Protein AF-A0A382JH70-F1 (afdb_monomer_lite)

Foldseek 3Di:
DFDDCVVVDDPPWDWDQDLVQQKIAGPVVRDMGHHDHPPPCVLCVVLVHPVSSCVVVVVD

pLDDT: mean 94.17, std 5.53, range [60.91, 98.25]

Secondary structure (DSSP, 8-state):
----GGGG--TT--EEEETTTTEEEETTT--EEEPPP-TTHHHHHHTSSHHHHHHHTT--

InterPro domains:
  IPR015928 Aconitase/3-isopropylmalate dehydratase, swivel [G3DSA:3.20.19.10] (1-58)

Sequence (60 aa):
TPDNLVDGTCTGDKLIIDVKKETLTNETTGKSYTLNSLGEVIEIIRAGNIFEYARQSGLI

Structure (mmCIF, N/CA/C/O backbone):
data_AF-A0A382JH70-F1
#
_entry.id   AF-A0A382JH70-F1
#
loop_
_atom_site.group_PDB
_atom_site.id
_atom_site.type_symbol
_atom_site.label_atom_id
_atom_site.label_alt_id
_atom_site.label_comp_id
_atom_site.label_asym_id
_atom_site.label_entity_id
_atom_site.label_seq_id
_atom_site.pdbx_PDB_ins_code
_atom_site.Cartn_x
_atom_site.Cartn_y
_atom_site.Cartn_z
_atom_site.occupancy
_atom_site.B_iso_or_equiv
_atom_site.auth_seq_id
_atom_site.auth_comp_id
_atom_site.auth_asym_id
_atom_site.auth_atom_id
_atom_site.pdbx_PDB_model_num
ATOM 1 N N . THR A 1 1 ? 4.220 12.250 12.026 1.00 60.91 1 THR A N 1
ATOM 2 C CA . THR A 1 1 ? 4.845 10.934 11.780 1.00 60.91 1 THR A CA 1
ATOM 3 C C . THR A 1 1 ? 3.775 10.040 11.198 1.00 60.91 1 THR A C 1
ATOM 5 O O . THR A 1 1 ? 2.644 10.210 11.638 1.00 60.91 1 THR A O 1
ATOM 8 N N . PRO A 1 2 ? 4.062 9.184 10.204 1.00 75.06 2 PRO A N 1
ATOM 9 C CA . PRO A 1 2 ? 3.060 8.258 9.675 1.00 75.06 2 PRO A CA 1
ATOM 10 C C . PRO A 1 2 ? 2.499 7.372 10.792 1.00 75.06 2 PRO A C 1
ATOM 12 O O . PRO A 1 2 ? 3.232 7.050 11.732 1.00 75.06 2 PRO A O 1
ATOM 15 N N . ASP A 1 3 ? 1.226 6.995 10.695 1.00 86.62 3 ASP A N 1
ATOM 16 C CA . ASP A 1 3 ? 0.607 6.058 11.632 1.00 86.62 3 ASP A CA 1
ATOM 17 C C . ASP A 1 3 ? 1.318 4.697 11.590 1.00 86.62 3 ASP A C 1
ATOM 19 O O . ASP A 1 3 ? 1.660 4.185 10.520 1.00 86.62 3 ASP A O 1
ATOM 23 N N . ASN A 1 4 ? 1.527 4.088 12.759 1.00 91.56 4 ASN A N 1
ATOM 24 C CA . ASN A 1 4 ? 2.029 2.722 12.837 1.00 91.56 4 ASN A CA 1
ATOM 25 C C . ASN A 1 4 ? 0.888 1.738 12.544 1.00 91.56 4 ASN A C 1
ATOM 27 O O . ASN A 1 4 ? 0.019 1.506 13.383 1.00 91.56 4 ASN A O 1
ATOM 31 N N . LEU A 1 5 ? 0.899 1.142 11.350 1.00 93.69 5 LEU A N 1
ATOM 32 C CA . LEU A 1 5 ? -0.152 0.216 10.917 1.00 93.69 5 LEU A CA 1
ATOM 33 C C . LEU A 1 5 ? -0.224 -1.054 11.776 1.00 93.69 5 LEU A C 1
ATOM 35 O O . LEU A 1 5 ? -1.305 -1.619 11.911 1.00 93.69 5 LEU A O 1
ATOM 39 N N . VAL A 1 6 ? 0.885 -1.467 12.404 1.00 94.31 6 VAL A N 1
ATOM 40 C CA . VAL A 1 6 ? 0.930 -2.664 13.264 1.00 94.31 6 VAL A CA 1
ATOM 41 C C . VAL A 1 6 ? -0.051 -2.548 14.432 1.00 94.31 6 VAL A C 1
ATOM 43 O O . VAL A 1 6 ? -0.676 -3.534 14.805 1.00 94.31 6 VAL A O 1
ATOM 46 N N . ASP A 1 7 ? -0.261 -1.339 14.955 1.00 92.75 7 ASP A N 1
ATOM 47 C CA . ASP A 1 7 ? -1.173 -1.099 16.080 1.00 92.75 7 ASP A CA 1
ATOM 48 C C . ASP A 1 7 ? -2.658 -1.109 15.650 1.00 92.75 7 ASP A C 1
ATOM 50 O O . ASP A 1 7 ? -3.565 -1.142 16.484 1.00 92.75 7 ASP A O 1
ATOM 54 N N . GLY A 1 8 ? -2.926 -1.044 14.341 1.00 91.56 8 GLY A N 1
ATOM 55 C CA . GLY A 1 8 ? -4.256 -0.897 13.744 1.00 91.56 8 GLY A CA 1
ATOM 56 C C . GLY A 1 8 ? -4.730 -2.074 12.891 1.00 91.56 8 G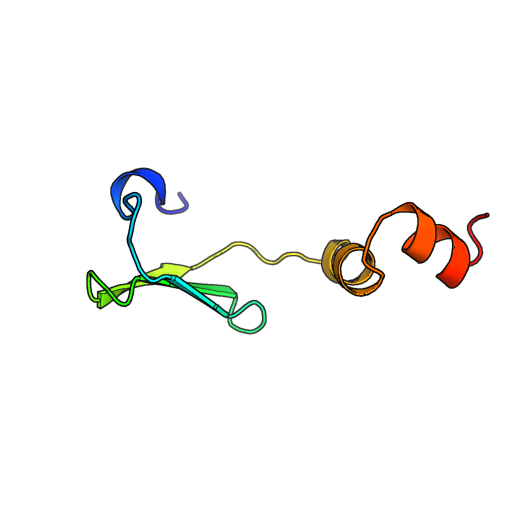LY A C 1
ATOM 57 O O . GLY A 1 8 ? -5.833 -2.011 12.338 1.00 91.56 8 GLY A O 1
ATOM 58 N N . THR A 1 9 ? -3.914 -3.120 12.758 1.00 96.12 9 THR A N 1
ATOM 59 C CA . THR A 1 9 ? -4.199 -4.286 11.911 1.00 96.12 9 THR A CA 1
ATOM 60 C C . THR A 1 9 ? -3.829 -5.584 12.612 1.00 96.12 9 THR A C 1
ATOM 62 O O . THR A 1 9 ? -2.764 -5.678 13.218 1.00 96.12 9 THR A O 1
ATOM 65 N N . CYS A 1 10 ? -4.668 -6.603 12.460 1.00 96.50 10 CYS A N 1
ATOM 66 C CA . CYS A 1 10 ? -4.462 -7.937 13.013 1.00 96.50 10 CYS A CA 1
ATOM 67 C C . CYS A 1 10 ? -4.586 -9.016 11.928 1.00 96.50 10 CYS A C 1
ATOM 69 O O . CYS A 1 10 ? -5.260 -8.837 10.912 1.00 96.50 10 CYS A O 1
ATOM 71 N N . THR A 1 11 ? -3.970 -10.181 12.153 1.00 97.25 11 THR A N 1
ATOM 72 C CA . THR A 1 11 ? -4.183 -11.354 11.292 1.00 97.25 11 THR A CA 1
ATOM 73 C C . THR A 1 11 ? -5.670 -11.691 11.226 1.00 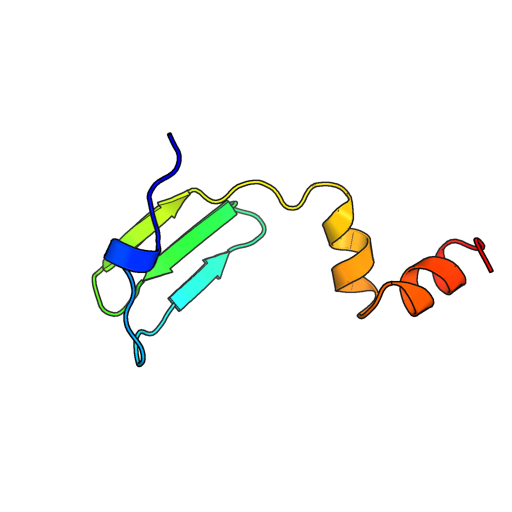97.25 11 THR A C 1
ATOM 75 O O . THR A 1 11 ? -6.318 -11.853 12.257 1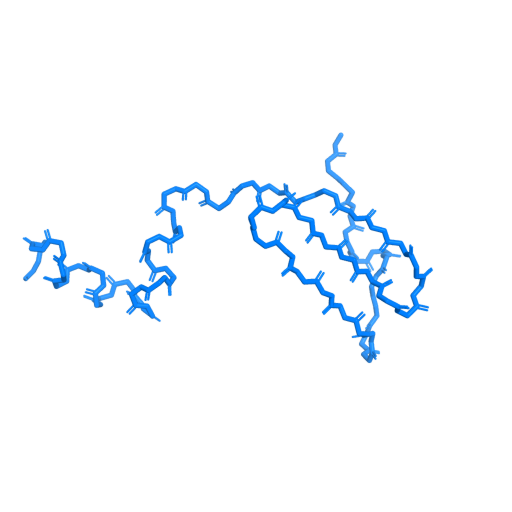.00 97.25 11 THR A O 1
ATOM 78 N N . GLY A 1 12 ? -6.191 -11.837 10.008 1.00 97.44 12 GLY A N 1
ATOM 79 C CA . GLY A 1 12 ? -7.612 -12.080 9.755 1.00 97.44 12 GLY A CA 1
ATOM 80 C C . GLY A 1 12 ? -8.405 -10.825 9.387 1.00 97.44 12 GLY A C 1
ATOM 81 O O . GLY A 1 12 ? -9.540 -10.962 8.936 1.00 97.44 12 GLY A O 1
ATOM 82 N N . ASP A 1 13 ? -7.824 -9.627 9.507 1.00 97.75 13 ASP A N 1
ATOM 83 C CA . ASP A 1 13 ? -8.481 -8.405 9.047 1.00 97.75 13 ASP A CA 1
ATOM 84 C C . ASP A 1 13 ? -8.636 -8.368 7.527 1.00 97.75 13 ASP A C 1
ATOM 86 O O . ASP A 1 13 ? -7.744 -8.759 6.767 1.00 97.75 13 ASP A O 1
ATOM 90 N N . LYS A 1 14 ? -9.770 -7.823 7.078 1.00 98.25 14 LYS A N 1
ATOM 91 C CA . LYS A 1 14 ? -9.995 -7.517 5.671 1.00 98.25 14 LYS A CA 1
ATOM 92 C C . LYS A 1 14 ? -9.523 -6.095 5.391 1.00 98.25 14 LYS A C 1
ATOM 94 O O . LYS A 1 14 ? -10.122 -5.125 5.853 1.00 98.25 14 LYS A O 1
ATOM 99 N N . LEU A 1 15 ? -8.438 -5.983 4.632 1.00 97.88 15 LEU A N 1
ATOM 100 C CA . LEU A 1 15 ? -7.825 -4.708 4.273 1.00 97.88 15 LEU A CA 1
ATOM 101 C C . LEU A 1 15 ? -8.038 -4.415 2.785 1.00 97.88 15 LEU A C 1
ATOM 103 O O . LEU A 1 15 ? -7.855 -5.289 1.938 1.00 97.88 15 LEU A O 1
ATOM 107 N N . ILE A 1 16 ? -8.380 -3.169 2.469 1.00 98.06 16 ILE A N 1
ATOM 108 C CA . ILE A 1 16 ? -8.402 -2.631 1.109 1.00 98.06 16 ILE A CA 1
ATOM 109 C C . ILE A 1 16 ? -7.252 -1.640 0.981 1.00 98.06 16 ILE A C 1
ATOM 111 O O . ILE A 1 16 ? -7.154 -0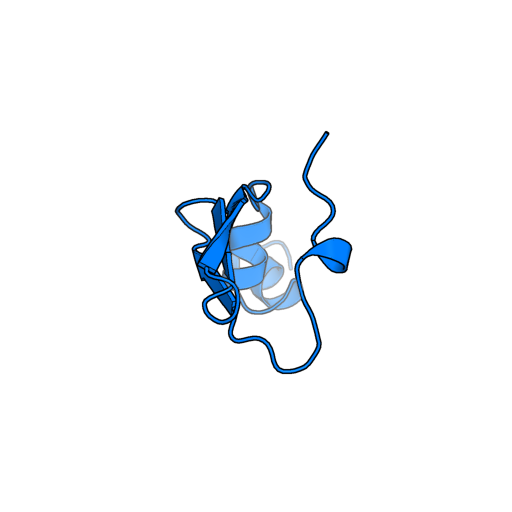.696 1.761 1.00 98.06 16 ILE A O 1
ATOM 115 N N . ILE A 1 17 ? -6.402 -1.837 -0.025 1.00 96.69 17 ILE A N 1
ATOM 116 C CA . ILE A 1 17 ? -5.327 -0.905 -0.368 1.00 96.69 17 ILE A CA 1
ATOM 117 C C . ILE A 1 17 ? -5.692 -0.231 -1.689 1.00 96.69 17 ILE A C 1
ATOM 119 O O . ILE A 1 17 ? -5.751 -0.883 -2.732 1.00 96.69 17 ILE A O 1
ATOM 123 N N . ASP A 1 18 ? -5.923 1.079 -1.648 1.00 96.38 18 ASP A N 1
ATOM 124 C CA . ASP A 1 18 ? -6.093 1.908 -2.837 1.00 96.38 18 ASP A CA 1
ATOM 125 C C . ASP A 1 18 ? -4.764 2.602 -3.143 1.00 96.38 18 ASP A C 1
ATOM 127 O O . ASP A 1 18 ? -4.399 3.607 -2.536 1.00 96.38 18 ASP A O 1
ATOM 131 N N . VAL A 1 19 ? -4.026 2.044 -4.102 1.00 93.19 19 VAL A N 1
ATOM 132 C CA . VAL A 1 19 ? -2.712 2.558 -4.515 1.00 93.19 19 VAL A CA 1
ATOM 133 C C . VAL A 1 19 ? -2.814 3.946 -5.155 1.00 93.19 19 VAL A C 1
ATOM 135 O O . VAL A 1 19 ? -1.880 4.731 -5.049 1.00 93.19 19 VAL A O 1
ATOM 138 N N . LYS A 1 20 ? -3.937 4.275 -5.812 1.00 92.19 20 LYS A N 1
ATOM 139 C CA . LYS A 1 20 ? -4.117 5.580 -6.471 1.00 92.19 20 LYS A CA 1
ATOM 140 C C . LYS A 1 20 ? -4.447 6.679 -5.471 1.00 92.19 20 LYS A C 1
ATOM 142 O O . LYS A 1 20 ? -4.035 7.815 -5.670 1.00 92.19 20 LYS A O 1
ATOM 147 N N . LYS A 1 21 ? -5.224 6.349 -4.440 1.00 95.50 21 LYS A N 1
ATOM 148 C CA . LYS A 1 21 ? -5.570 7.275 -3.353 1.00 95.50 21 LYS A CA 1
ATOM 149 C C . LYS A 1 21 ? -4.570 7.251 -2.206 1.00 95.50 21 LYS A C 1
ATOM 151 O O . LYS A 1 21 ? -4.752 7.992 -1.245 1.00 95.50 21 LYS A O 1
ATOM 156 N N . GLU A 1 22 ? -3.564 6.383 -2.291 1.00 95.56 22 GLU A N 1
ATOM 157 C CA . GLU A 1 22 ? -2.544 6.208 -1.261 1.00 95.56 22 GLU A CA 1
ATOM 158 C C . GLU A 1 22 ? -3.206 5.955 0.100 1.00 95.56 22 GLU A C 1
ATOM 160 O O . GLU A 1 22 ? -2.920 6.614 1.093 1.00 95.56 22 GLU A O 1
ATOM 165 N N . THR A 1 23 ? -4.173 5.036 0.138 1.00 96.50 23 THR A N 1
ATOM 166 C CA . THR A 1 23 ? -4.975 4.775 1.340 1.00 96.50 23 THR A CA 1
ATOM 167 C C . THR A 1 23 ? -5.041 3.287 1.649 1.00 96.50 23 THR A C 1
ATOM 169 O O . THR A 1 23 ? -5.186 2.459 0.749 1.00 96.50 23 THR A O 1
ATOM 172 N N . LEU A 1 24 ? -4.988 2.949 2.934 1.00 96.88 24 LEU A N 1
ATOM 173 C CA . LEU A 1 24 ? -5.336 1.633 3.456 1.00 96.88 24 LEU A CA 1
ATOM 174 C C . LEU A 1 24 ? -6.594 1.762 4.305 1.00 96.88 24 LEU A C 1
ATOM 176 O O . LEU A 1 24 ? -6.612 2.523 5.269 1.00 96.88 24 LEU A O 1
ATOM 180 N N . THR A 1 25 ? -7.625 0.994 3.979 1.00 97.56 25 THR A N 1
ATOM 181 C CA . THR A 1 25 ? -8.854 0.893 4.768 1.00 97.56 25 THR A CA 1
ATOM 182 C C . THR A 1 25 ? -8.935 -0.493 5.382 1.00 97.56 25 THR A C 1
ATOM 184 O O . THR A 1 25 ? -8.942 -1.496 4.673 1.00 97.56 25 THR A O 1
ATOM 187 N N . ASN A 1 26 ? -9.011 -0.554 6.707 1.00 97.88 26 ASN A N 1
ATOM 188 C CA . ASN A 1 26 ? -9.339 -1.774 7.425 1.00 97.88 26 ASN A CA 1
ATOM 189 C C . ASN A 1 26 ? -10.868 -1.877 7.514 1.00 97.88 26 ASN A C 1
ATOM 191 O O . ASN A 1 26 ? -11.493 -1.175 8.307 1.00 97.88 26 ASN A O 1
ATOM 195 N N . GLU A 1 27 ? -11.479 -2.727 6.687 1.00 98.00 27 GLU A N 1
ATOM 196 C CA . GLU A 1 27 ? -12.936 -2.912 6.673 1.00 98.00 27 GLU A CA 1
ATOM 197 C C . GLU A 1 27 ? -13.447 -3.574 7.958 1.00 98.00 27 GLU A C 1
ATOM 199 O O . GLU A 1 27 ? -14.591 -3.343 8.341 1.00 98.00 27 GLU A O 1
ATOM 204 N N . THR A 1 28 ? -12.609 -4.353 8.654 1.00 97.50 28 THR A N 1
ATOM 205 C CA . THR A 1 28 ? -12.975 -4.987 9.928 1.00 97.50 28 THR A CA 1
ATOM 206 C C . THR A 1 28 ? -13.161 -3.952 11.038 1.00 97.50 28 THR A C 1
ATOM 208 O O . THR A 1 28 ? -14.090 -4.058 11.836 1.00 97.50 28 THR A O 1
ATOM 211 N N . THR A 1 29 ? -12.283 -2.945 11.106 1.00 96.38 29 THR A N 1
ATOM 212 C CA . THR A 1 29 ? -12.295 -1.932 12.180 1.00 96.38 29 THR A CA 1
ATOM 213 C C . THR A 1 29 ? -12.913 -0.596 11.765 1.00 96.38 29 THR A C 1
ATOM 215 O O . THR A 1 29 ? -13.170 0.250 12.621 1.00 96.38 29 THR A O 1
ATOM 218 N N . GLY A 1 30 ? -13.130 -0.377 10.466 1.00 96.31 30 GLY A N 1
ATOM 219 C CA . GLY A 1 30 ? -13.607 0.884 9.894 1.00 96.31 30 GLY A CA 1
ATOM 220 C C . GLY A 1 30 ? -12.554 1.998 9.842 1.00 96.31 30 GLY A C 1
ATOM 221 O O . GLY A 1 30 ? -12.868 3.118 9.439 1.00 96.31 30 GLY A O 1
ATOM 222 N N . LYS A 1 31 ? -11.306 1.728 10.246 1.00 95.94 31 LYS A N 1
ATOM 223 C CA . LYS A 1 31 ? -10.221 2.719 10.236 1.00 95.94 31 LYS A CA 1
ATOM 224 C C . LYS A 1 31 ? -9.605 2.856 8.845 1.00 95.94 31 LYS A C 1
ATOM 226 O O . LYS A 1 31 ? -9.482 1.877 8.112 1.00 95.94 31 LYS A O 1
ATOM 231 N N . SER A 1 32 ? -9.190 4.072 8.498 1.00 96.06 32 SER A N 1
ATOM 232 C CA . SER A 1 32 ? -8.442 4.357 7.271 1.00 96.06 32 SER A CA 1
ATOM 233 C C . SER A 1 32 ? -7.161 5.121 7.579 1.00 96.06 32 SER A C 1
ATOM 235 O O . SER A 1 32 ? -7.133 5.938 8.497 1.00 96.06 32 SER A O 1
ATOM 237 N N . TYR A 1 33 ? -6.127 4.848 6.792 1.00 95.44 33 TYR A N 1
ATOM 238 C CA . TYR A 1 33 ? -4.772 5.353 6.969 1.00 95.44 33 TYR A CA 1
ATOM 239 C C . TYR A 1 33 ? -4.234 5.869 5.641 1.00 95.44 33 TYR A C 1
ATOM 241 O O . TYR A 1 33 ? -4.439 5.236 4.603 1.00 95.44 33 TYR A O 1
ATOM 249 N N . THR A 1 34 ? -3.508 6.981 5.679 1.00 95.44 34 THR A N 1
ATOM 250 C CA . THR A 1 34 ? -2.766 7.479 4.517 1.00 95.44 34 THR A CA 1
ATOM 251 C C . THR A 1 34 ? -1.452 6.717 4.382 1.00 95.44 34 THR A C 1
ATOM 253 O O . THR A 1 34 ? -0.723 6.529 5.356 1.00 95.44 34 THR A O 1
ATOM 256 N N . LEU A 1 35 ? -1.149 6.276 3.169 1.00 93.88 35 LEU A N 1
ATOM 257 C CA . LEU A 1 35 ? 0.082 5.595 2.798 1.00 93.88 35 LEU A CA 1
ATOM 258 C C . LEU A 1 35 ? 1.040 6.565 2.110 1.00 93.88 35 LEU A C 1
ATOM 260 O O . LEU A 1 35 ? 0.640 7.597 1.581 1.00 93.88 35 LEU A O 1
ATOM 264 N N . ASN A 1 36 ? 2.318 6.202 2.082 1.00 92.44 36 ASN A N 1
ATOM 265 C CA . ASN A 1 36 ? 3.277 6.896 1.233 1.00 92.44 36 ASN A CA 1
ATOM 266 C C . ASN A 1 36 ? 3.082 6.477 -0.227 1.00 92.44 36 ASN A C 1
ATOM 268 O O . ASN A 1 36 ? 2.791 5.310 -0.510 1.00 92.44 36 ASN A O 1
ATOM 272 N N . SER A 1 37 ? 3.321 7.413 -1.143 1.00 92.19 37 SER A N 1
ATOM 273 C CA . SER A 1 37 ? 3.347 7.118 -2.572 1.00 92.19 37 SER A CA 1
ATOM 274 C C . SER A 1 37 ? 4.388 6.051 -2.904 1.00 92.19 37 SER A C 1
ATOM 276 O O . SER A 1 37 ? 5.502 6.068 -2.375 1.00 92.19 37 SER A O 1
ATOM 278 N N . LEU A 1 38 ? 4.054 5.157 -3.836 1.00 91.94 38 LEU A N 1
ATOM 279 C CA . LEU A 1 38 ? 5.021 4.201 -4.386 1.00 91.94 38 LEU A CA 1
ATOM 280 C C . LEU A 1 38 ? 6.037 4.872 -5.323 1.00 91.94 38 LEU A C 1
ATOM 282 O O . LEU A 1 38 ? 7.083 4.287 -5.605 1.00 91.94 38 LEU A O 1
ATOM 286 N N . GLY A 1 39 ? 5.740 6.085 -5.801 1.00 93.00 39 GLY A N 1
ATOM 287 C CA . GLY A 1 39 ? 6.605 6.817 -6.721 1.00 93.00 39 GLY A CA 1
ATOM 288 C C . GLY A 1 39 ? 6.950 5.994 -7.963 1.00 93.00 39 GLY A C 1
ATOM 289 O O . GLY A 1 39 ? 6.107 5.286 -8.511 1.00 93.00 39 GLY A O 1
ATOM 290 N N . GLU A 1 40 ? 8.210 6.058 -8.385 1.00 89.75 40 GLU A N 1
ATOM 291 C CA . GLU A 1 40 ? 8.711 5.389 -9.595 1.00 89.75 40 GLU A CA 1
ATOM 292 C C . GLU A 1 40 ? 8.719 3.852 -9.489 1.00 89.75 40 GLU A C 1
ATOM 294 O O . GLU A 1 40 ? 8.696 3.155 -10.503 1.00 89.75 40 GLU A O 1
ATOM 299 N N . VAL A 1 41 ? 8.673 3.295 -8.272 1.00 93.44 41 VAL A N 1
ATOM 300 C CA . VAL A 1 41 ? 8.678 1.837 -8.046 1.00 93.44 41 VAL A CA 1
ATOM 301 C C . VAL A 1 41 ? 7.399 1.172 -8.567 1.00 93.44 41 VAL A C 1
ATOM 303 O O . VAL A 1 41 ? 7.390 -0.034 -8.827 1.00 93.44 41 VAL A O 1
ATOM 306 N N . ILE A 1 42 ? 6.321 1.936 -8.786 1.00 94.38 42 ILE A N 1
ATOM 307 C CA . ILE A 1 42 ? 5.069 1.398 -9.332 1.00 94.38 42 ILE A CA 1
ATOM 308 C C . ILE A 1 42 ? 5.271 0.694 -10.681 1.00 94.38 42 ILE A C 1
ATOM 310 O O . ILE A 1 42 ? 4.621 -0.320 -10.933 1.00 94.38 42 ILE A O 1
ATOM 314 N N . GLU A 1 43 ? 6.191 1.172 -11.522 1.00 94.38 43 GLU A N 1
ATOM 315 C CA . GLU A 1 43 ? 6.457 0.575 -12.836 1.00 94.38 43 GLU A CA 1
ATOM 316 C C . GLU A 1 43 ? 7.133 -0.796 -12.711 1.00 94.38 43 GLU A C 1
ATOM 318 O O . GLU A 1 43 ? 6.800 -1.727 -13.443 1.00 94.38 43 GLU A O 1
ATOM 323 N N . ILE A 1 44 ? 7.989 -0.975 -11.701 1.00 95.94 44 ILE A N 1
ATOM 324 C CA . ILE A 1 44 ? 8.607 -2.272 -11.394 1.00 95.94 44 ILE A CA 1
ATOM 325 C C . ILE A 1 44 ? 7.549 -3.281 -10.934 1.00 95.94 44 ILE A C 1
ATOM 327 O O . ILE A 1 44 ? 7.557 -4.438 -11.354 1.00 95.94 44 ILE A O 1
ATOM 331 N N . ILE A 1 45 ? 6.613 -2.844 -10.086 1.00 94.00 45 ILE A N 1
ATOM 332 C CA . ILE A 1 45 ? 5.512 -3.692 -9.606 1.00 94.00 45 ILE A CA 1
ATOM 333 C C . ILE A 1 45 ? 4.590 -4.077 -10.769 1.00 94.00 45 ILE A C 1
ATOM 335 O O . ILE A 1 45 ? 4.192 -5.235 -10.873 1.00 94.00 45 ILE A O 1
ATOM 339 N N . ARG A 1 46 ? 4.282 -3.136 -11.671 1.00 93.94 46 ARG A N 1
ATOM 340 C CA . ARG A 1 46 ? 3.465 -3.388 -12.873 1.00 93.94 46 ARG A CA 1
ATOM 341 C C . ARG A 1 46 ? 4.120 -4.373 -13.835 1.00 93.94 46 ARG A C 1
ATOM 343 O O . ARG A 1 46 ? 3.414 -5.193 -14.413 1.00 93.94 46 ARG A O 1
ATOM 350 N N . ALA A 1 47 ? 5.445 -4.335 -13.963 1.00 96.44 47 ALA A N 1
ATOM 351 C CA . ALA A 1 47 ? 6.201 -5.318 -14.736 1.00 96.44 47 ALA A CA 1
ATOM 352 C C . ALA A 1 47 ? 6.233 -6.713 -14.076 1.00 96.44 47 ALA A C 1
ATOM 354 O O . ALA A 1 47 ? 6.660 -7.687 -14.690 1.00 96.44 47 ALA A O 1
ATOM 355 N N . GLY A 1 48 ? 5.788 -6.833 -12.821 1.00 95.25 48 GLY A N 1
ATOM 356 C CA . GLY A 1 48 ? 5.706 -8.083 -12.065 1.00 95.25 48 GLY A CA 1
ATOM 357 C C . GLY A 1 48 ? 6.995 -8.460 -11.334 1.00 95.25 48 GLY A C 1
ATOM 358 O O . GLY A 1 48 ? 6.936 -9.174 -10.336 1.00 95.25 48 GLY A O 1
ATOM 359 N N . ASN A 1 49 ? 8.155 -7.978 -11.786 1.00 94.75 49 ASN A N 1
ATOM 360 C CA . ASN A 1 49 ? 9.422 -8.034 -11.057 1.00 94.75 49 ASN A CA 1
ATOM 361 C C . ASN A 1 49 ? 10.463 -7.072 -11.663 1.00 94.75 49 ASN A C 1
ATOM 363 O O . ASN A 1 49 ? 10.284 -6.527 -12.753 1.00 94.75 49 ASN A O 1
ATOM 367 N N . ILE A 1 50 ? 11.591 -6.914 -10.964 1.00 96.19 50 ILE A N 1
ATOM 368 C CA . ILE A 1 50 ? 12.682 -6.015 -11.368 1.00 96.19 50 ILE A CA 1
ATOM 369 C C . ILE A 1 50 ? 13.381 -6.420 -12.675 1.00 96.19 50 ILE A C 1
ATOM 371 O O . ILE A 1 50 ? 13.844 -5.550 -13.408 1.00 96.19 50 ILE A O 1
ATOM 375 N N . PHE A 1 51 ? 13.440 -7.713 -13.003 1.00 96.44 51 PHE A N 1
ATOM 376 C CA . PHE A 1 51 ? 14.077 -8.186 -14.234 1.00 96.44 51 PHE A CA 1
ATOM 377 C C . PHE A 1 51 ? 13.191 -7.957 -15.460 1.00 96.44 51 PHE A C 1
ATOM 379 O O . PHE A 1 51 ? 13.698 -7.553 -16.500 1.00 96.44 51 PHE A O 1
ATOM 386 N N . GLU A 1 52 ? 11.879 -8.169 -15.346 1.00 97.06 52 GLU A N 1
ATOM 387 C CA . GLU A 1 52 ? 10.925 -7.842 -16.413 1.00 97.06 52 GLU A CA 1
ATOM 388 C C . GLU A 1 52 ? 10.893 -6.345 -16.693 1.00 97.06 52 GLU A C 1
ATOM 390 O O . GLU A 1 52 ? 10.950 -5.945 -17.854 1.00 97.06 52 GLU A O 1
ATOM 395 N N . TYR A 1 53 ? 10.909 -5.517 -15.645 1.00 96.69 53 TYR A N 1
ATOM 396 C CA . TYR A 1 53 ? 11.074 -4.075 -15.803 1.00 96.69 53 TYR A CA 1
ATOM 397 C C . TYR A 1 53 ? 12.350 -3.749 -16.590 1.00 96.69 53 TYR A C 1
ATOM 399 O O . TYR A 1 53 ? 12.293 -3.043 -17.591 1.00 96.69 53 TYR A O 1
ATOM 407 N N . ALA A 1 54 ? 13.493 -4.328 -16.202 1.00 96.69 54 ALA A N 1
ATOM 408 C CA . ALA A 1 54 ? 14.762 -4.084 -16.882 1.00 96.69 54 ALA A CA 1
ATOM 409 C C . ALA A 1 54 ? 14.731 -4.474 -18.372 1.00 96.69 54 ALA A C 1
ATOM 411 O O . ALA A 1 54 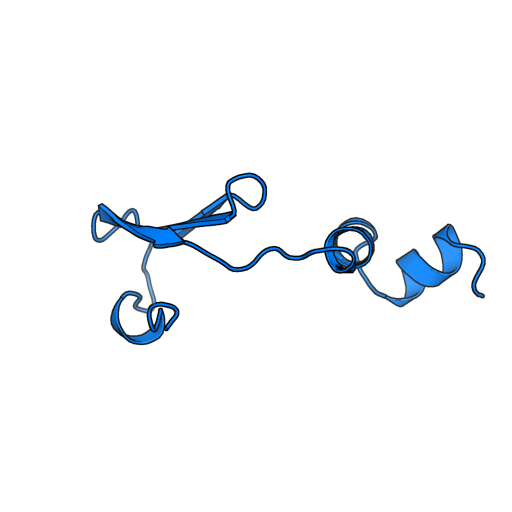? 15.224 -3.708 -19.200 1.00 96.69 54 ALA A O 1
ATOM 412 N N . ARG A 1 55 ? 14.104 -5.607 -18.726 1.00 96.56 55 ARG A N 1
ATOM 413 C CA . ARG A 1 55 ? 13.906 -6.025 -20.129 1.00 96.56 55 ARG A CA 1
ATOM 414 C C . ARG A 1 55 ? 13.021 -5.042 -20.896 1.00 96.56 55 ARG A C 1
ATOM 416 O O . ARG A 1 55 ? 13.371 -4.626 -21.995 1.00 96.56 55 ARG A O 1
ATOM 423 N N . GLN A 1 56 ? 11.882 -4.651 -20.321 1.00 94.88 56 GLN A N 1
ATOM 424 C CA . GLN A 1 56 ? 10.924 -3.732 -20.952 1.00 94.88 56 GLN A CA 1
ATOM 425 C C . GLN A 1 56 ? 11.496 -2.321 -21.132 1.00 94.88 56 GLN A C 1
ATOM 427 O O . GLN A 1 56 ? 11.172 -1.639 -22.102 1.00 94.88 56 GLN A O 1
ATOM 432 N N . SER A 1 57 ? 12.367 -1.894 -20.219 1.00 94.88 57 SER A N 1
ATOM 433 C CA . SER A 1 57 ? 13.049 -0.600 -20.260 1.00 94.88 57 SER A CA 1
ATOM 434 C C . SER A 1 57 ? 14.354 -0.607 -21.067 1.00 94.88 57 SER A C 1
ATOM 436 O O . SER A 1 57 ? 14.995 0.436 -21.165 1.00 94.88 57 SER A O 1
ATOM 438 N N . GLY A 1 58 ? 14.765 -1.747 -21.639 1.00 94.94 58 GLY A N 1
ATOM 439 C CA . GLY A 1 58 ? 15.992 -1.859 -22.439 1.00 94.94 58 GLY A CA 1
ATOM 440 C C . GLY A 1 58 ? 17.284 -1.687 -21.633 1.00 94.94 58 GLY A C 1
ATOM 441 O O . GLY A 1 58 ? 18.293 -1.236 -22.170 1.00 94.94 58 GLY A O 1
ATOM 442 N N . LEU A 1 59 ? 17.246 -2.004 -20.337 1.00 94.69 59 LEU A N 1
ATOM 443 C CA . LEU A 1 59 ? 18.410 -1.961 -19.449 1.00 94.69 59 LEU A CA 1
ATOM 444 C C . LEU A 1 59 ? 19.274 -3.229 -19.558 1.00 94.69 59 LEU A C 1
ATOM 446 O O . LEU A 1 59 ? 20.446 -3.184 -19.181 1.00 94.69 59 LEU A O 1
ATOM 450 N N . ILE A 1 60 ? 18.700 -4.334 -20.053 1.00 90.25 60 ILE A N 1
ATOM 451 C CA . ILE 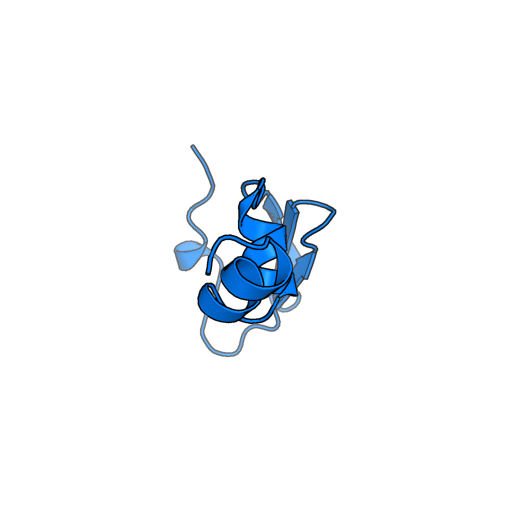A 1 60 ? 19.346 -5.634 -20.314 1.00 90.25 60 ILE A CA 1
ATOM 452 C C . ILE A 1 60 ? 18.786 -6.302 -21.569 1.00 90.25 60 ILE A C 1
ATOM 454 O O . ILE A 1 60 ? 17.646 -5.960 -21.957 1.00 90.25 60 ILE A O 1
#

Organism: NCBI:txid408172

Radius of gyration: 15.22 Å; chains: 1; bounding box: 33×23×38 Å